Protein AF-A0A1D2A636-F1 (afdb_monomer_lite)

Foldseek 3Di:
DDKDKAFDDDDDDDDDDDPDDPPPPPDDDDDDPPPPQLVCCCPVVVDDSQCSQAAWDWDDDVVVQAIETEFADDPNDTHGDDPVVQVVCVVVPHRYDYDRDDDWDWDKDWDDDPDDPDPDGTIIITYGRPSDPDDDDYD

Radius of gyration: 18.23 Å; chains: 1; bounding box: 40×31×51 Å

Organism: Auxenochlorella protothecoides (NCBI:txid3075)

Structure (mmCIF, N/CA/C/O backbone):
data_AF-A0A1D2A636-F1
#
_entry.id   AF-A0A1D2A636-F1
#
loop_
_atom_site.group_PDB
_atom_site.id
_atom_site.type_symbol
_atom_site.label_atom_id
_atom_site.label_alt_id
_atom_site.label_comp_id
_atom_site.label_asym_id
_atom_site.label_entity_id
_atom_site.label_seq_id
_atom_site.pdbx_PDB_ins_code
_atom_site.Cartn_x
_atom_site.Cartn_y
_atom_site.Cartn_z
_atom_site.occupancy
_atom_site.B_iso_or_equiv
_atom_site.auth_seq_id
_atom_site.auth_comp_id
_atom_site.auth_asym_id
_atom_site.auth_atom_id
_atom_site.pdbx_PDB_model_num
ATOM 1 N N . ALA A 1 1 ? 14.717 5.448 -1.597 1.00 43.22 1 ALA A N 1
ATOM 2 C CA . ALA A 1 1 ? 14.432 4.247 -2.411 1.00 43.22 1 ALA A CA 1
ATOM 3 C C . ALA A 1 1 ? 14.853 4.489 -3.859 1.00 43.22 1 ALA A C 1
ATOM 5 O O . ALA A 1 1 ? 14.817 5.636 -4.289 1.00 43.22 1 ALA A O 1
ATOM 6 N N . ARG A 1 2 ? 15.315 3.462 -4.588 1.00 40.69 2 ARG A N 1
ATOM 7 C CA . ARG A 1 2 ? 15.822 3.595 -5.967 1.00 40.69 2 ARG A CA 1
ATOM 8 C C . ARG A 1 2 ? 14.904 2.846 -6.935 1.00 40.69 2 ARG A C 1
ATOM 10 O O . ARG A 1 2 ? 14.719 1.645 -6.782 1.00 40.69 2 ARG A O 1
ATOM 17 N N . LEU A 1 3 ? 14.354 3.555 -7.917 1.00 38.91 3 LEU A N 1
ATOM 18 C CA . LEU A 1 3 ? 13.745 2.960 -9.107 1.00 38.91 3 LEU A CA 1
ATOM 19 C C . LEU A 1 3 ? 14.875 2.582 -10.072 1.00 38.91 3 LEU A C 1
ATOM 21 O O . LEU A 1 3 ? 15.713 3.427 -10.386 1.00 38.91 3 LEU A O 1
ATOM 25 N N . CYS A 1 4 ? 14.911 1.333 -10.535 1.00 43.56 4 CYS A N 1
ATOM 26 C CA . CYS A 1 4 ? 15.876 0.890 -11.540 1.00 43.56 4 CYS A CA 1
ATOM 27 C C . CYS A 1 4 ? 15.148 0.590 -12.856 1.00 43.56 4 CYS A C 1
ATOM 29 O O . CYS A 1 4 ? 14.225 -0.229 -12.881 1.00 43.56 4 CYS A O 1
ATOM 31 N N . ARG A 1 5 ? 15.565 1.253 -13.945 1.00 40.28 5 ARG A N 1
ATOM 32 C CA . ARG A 1 5 ? 15.184 0.870 -15.312 1.00 40.28 5 ARG A CA 1
ATOM 33 C C . ARG A 1 5 ? 16.116 -0.240 -15.778 1.00 40.28 5 ARG A C 1
ATOM 35 O O . ARG A 1 5 ? 17.325 -0.025 -15.812 1.00 40.28 5 ARG A O 1
ATOM 42 N N . MET A 1 6 ? 15.558 -1.378 -16.171 1.00 41.00 6 MET A N 1
ATOM 43 C CA . MET A 1 6 ? 16.316 -2.485 -16.758 1.00 41.00 6 MET A CA 1
ATOM 44 C C . MET A 1 6 ? 16.100 -2.515 -18.276 1.00 41.00 6 MET A C 1
ATOM 46 O O . MET A 1 6 ? 14.990 -2.259 -18.757 1.00 41.00 6 MET A O 1
ATOM 50 N N . ARG A 1 7 ? 17.155 -2.819 -19.038 1.00 38.19 7 ARG A N 1
ATOM 51 C CA . ARG A 1 7 ? 17.099 -3.046 -20.485 1.00 38.19 7 ARG A CA 1
ATOM 52 C C . ARG A 1 7 ? 17.000 -4.551 -20.731 1.00 38.19 7 ARG A C 1
ATOM 54 O O . ARG A 1 7 ? 17.833 -5.335 -20.310 1.00 38.19 7 ARG A O 1
ATOM 61 N N . GLY A 1 8 ? 15.965 -4.993 -21.440 1.00 37.84 8 GLY A N 1
ATOM 62 C CA . GLY A 1 8 ? 15.793 -6.430 -21.660 1.00 37.84 8 GLY A CA 1
ATOM 63 C C . GLY A 1 8 ? 16.977 -7.090 -22.407 1.00 37.84 8 GLY A C 1
ATOM 64 O O . GLY A 1 8 ? 17.664 -6.428 -23.196 1.00 37.84 8 GLY A O 1
ATOM 65 N N . PRO A 1 9 ? 17.190 -8.407 -22.216 1.00 35.88 9 PRO A N 1
ATOM 66 C CA . PRO A 1 9 ? 18.288 -9.150 -22.823 1.00 35.88 9 PRO A CA 1
ATOM 67 C C . PRO A 1 9 ? 18.334 -9.079 -24.348 1.00 35.88 9 PRO A C 1
ATOM 69 O O . PRO A 1 9 ? 17.336 -9.332 -25.026 1.00 35.88 9 PRO A O 1
ATOM 72 N N . ARG A 1 10 ? 19.530 -8.880 -24.916 1.00 43.09 10 ARG A N 1
ATOM 73 C CA . ARG A 1 10 ? 19.818 -9.272 -26.303 1.00 43.09 10 ARG A CA 1
ATOM 74 C C . ARG A 1 10 ? 20.255 -10.740 -26.318 1.00 43.09 10 ARG A C 1
ATOM 76 O O . ARG A 1 10 ? 21.383 -11.029 -25.962 1.00 43.09 10 ARG A O 1
ATOM 83 N N . ARG A 1 11 ? 19.325 -11.614 -26.732 1.00 42.84 11 ARG A N 1
ATOM 84 C CA . ARG A 1 11 ? 19.458 -13.042 -27.116 1.00 42.84 11 ARG A CA 1
ATOM 85 C C . ARG A 1 11 ? 20.361 -13.943 -26.244 1.00 42.84 11 ARG A C 1
ATOM 87 O O . ARG A 1 11 ? 21.576 -13.844 -26.289 1.00 42.84 11 ARG A O 1
ATOM 94 N N . GLY A 1 12 ? 19.735 -14.965 -25.647 1.00 43.78 12 GLY A N 1
ATOM 95 C CA . GLY A 1 12 ? 20.386 -16.207 -25.203 1.00 43.78 12 GLY A CA 1
ATOM 96 C C . GLY A 1 12 ? 20.696 -16.268 -23.707 1.00 43.78 12 GLY A C 1
ATOM 97 O O . GLY A 1 12 ? 21.757 -15.842 -23.277 1.00 43.78 12 GLY A O 1
ATOM 98 N N . GLY A 1 13 ? 19.785 -16.837 -22.913 1.00 29.20 13 GLY A N 1
ATOM 99 C CA . GLY A 1 13 ? 20.013 -17.112 -21.489 1.00 29.20 13 GLY A CA 1
ATOM 100 C C . GLY A 1 13 ? 18.731 -17.550 -20.781 1.00 29.20 13 GLY A C 1
ATOM 101 O O . GLY A 1 13 ? 17.717 -16.864 -20.862 1.00 29.20 13 GLY A O 1
ATOM 102 N N . ALA A 1 14 ? 18.762 -18.724 -20.154 1.00 29.73 14 ALA A N 1
ATOM 103 C CA . ALA A 1 14 ? 17.617 -19.409 -19.565 1.00 29.73 14 ALA A CA 1
ATOM 104 C C . ALA A 1 14 ? 17.213 -18.881 -18.168 1.00 29.73 14 ALA A C 1
ATOM 106 O O . ALA A 1 14 ? 18.040 -18.394 -17.406 1.00 29.73 14 ALA A O 1
ATOM 107 N N . TRP A 1 15 ? 15.910 -19.030 -17.910 1.00 34.03 15 TRP A N 1
ATOM 108 C CA . TRP A 1 15 ? 15.054 -18.894 -16.718 1.00 34.03 15 TRP A CA 1
ATOM 109 C C . TRP A 1 15 ? 15.647 -18.615 -15.321 1.00 34.03 15 TRP A C 1
ATOM 111 O O . TRP A 1 15 ? 16.552 -19.301 -14.861 1.00 34.03 15 TRP A O 1
ATOM 121 N N . VAL A 1 16 ? 14.955 -17.745 -14.565 1.00 23.78 16 VAL A N 1
ATOM 122 C CA . VAL A 1 16 ? 14.931 -17.746 -13.088 1.00 23.78 16 VAL A CA 1
ATOM 123 C C . VAL A 1 16 ? 13.475 -17.632 -12.610 1.00 23.78 16 VAL A C 1
ATOM 125 O O . VAL A 1 16 ? 12.673 -16.897 -13.182 1.00 23.78 16 VAL A O 1
ATOM 128 N N . ASN A 1 17 ? 13.144 -18.437 -11.599 1.00 23.05 17 ASN A N 1
ATOM 129 C CA . ASN A 1 17 ? 11.806 -18.802 -11.132 1.00 23.05 17 ASN A CA 1
ATOM 130 C C . ASN A 1 17 ? 10.820 -17.635 -10.948 1.00 23.05 17 ASN A C 1
ATOM 132 O O . ASN A 1 17 ? 11.013 -16.747 -10.121 1.00 23.05 17 ASN A O 1
ATOM 136 N N . VAL A 1 18 ? 9.698 -17.726 -11.664 1.00 25.22 18 VAL A N 1
ATOM 137 C CA . VAL A 1 18 ? 8.495 -16.914 -11.471 1.00 25.22 18 VAL A CA 1
ATOM 138 C C . VAL A 1 18 ? 7.592 -17.654 -10.491 1.00 25.22 18 VAL A C 1
ATOM 140 O O . VAL A 1 18 ? 7.074 -18.725 -10.812 1.00 25.22 18 VAL A O 1
ATOM 143 N N . TRP A 1 19 ? 7.364 -17.085 -9.306 1.00 23.27 19 TRP A N 1
ATOM 144 C CA . TRP A 1 19 ? 6.198 -17.473 -8.516 1.00 23.27 19 TRP A CA 1
ATOM 145 C C . TRP A 1 19 ? 4.958 -17.041 -9.306 1.00 23.27 19 TRP A C 1
ATOM 147 O O . TRP A 1 19 ? 4.747 -15.859 -9.583 1.00 23.27 19 TRP A O 1
ATOM 157 N N . ARG A 1 20 ? 4.200 -18.037 -9.767 1.00 25.17 20 ARG A N 1
ATOM 158 C CA . ARG A 1 20 ? 2.991 -17.891 -10.579 1.00 25.17 20 ARG A CA 1
ATOM 159 C C . ARG A 1 20 ? 1.957 -17.054 -9.821 1.00 25.17 20 ARG A C 1
ATOM 161 O O . ARG A 1 20 ? 1.315 -17.550 -8.911 1.00 25.17 20 ARG A O 1
ATOM 168 N N . HIS A 1 21 ? 1.731 -15.835 -10.288 1.00 23.67 21 HIS A N 1
ATOM 169 C CA . HIS A 1 21 ? 0.385 -15.346 -10.582 1.00 23.67 21 HIS A CA 1
ATOM 170 C C . HIS A 1 21 ? 0.481 -14.477 -11.833 1.00 23.67 21 HIS A C 1
ATOM 172 O O . HIS A 1 21 ? 0.539 -13.252 -11.791 1.00 23.67 21 HIS A O 1
ATOM 178 N N . THR A 1 22 ? 0.549 -15.148 -12.981 1.00 25.30 22 THR A N 1
ATOM 179 C CA . THR A 1 22 ? 0.267 -14.524 -14.269 1.00 25.30 22 THR A CA 1
ATOM 180 C C . THR A 1 22 ? -1.209 -14.134 -14.261 1.00 25.30 22 THR A C 1
ATOM 182 O O . THR A 1 22 ? -2.068 -14.975 -14.514 1.00 25.30 22 THR A O 1
ATOM 185 N N . VAL A 1 23 ? -1.524 -12.875 -13.959 1.00 29.00 23 VAL A N 1
ATOM 186 C CA . VAL A 1 23 ? -2.816 -12.310 -14.360 1.00 29.00 23 VAL A CA 1
ATOM 187 C C . VAL A 1 23 ? -2.702 -12.042 -15.858 1.00 29.00 23 VAL A C 1
ATOM 189 O O . VAL A 1 23 ? -2.228 -10.998 -16.294 1.00 29.00 23 VAL A O 1
ATOM 192 N N . SER A 1 24 ? -3.046 -13.052 -16.656 1.00 26.09 24 SER A N 1
ATOM 193 C CA . SER A 1 24 ? -3.320 -12.875 -18.076 1.00 26.09 24 SER A CA 1
ATOM 194 C C . SER A 1 24 ? -4.737 -12.332 -18.186 1.00 26.09 24 SER A C 1
ATOM 196 O O . SER A 1 24 ? -5.698 -13.066 -17.980 1.00 26.09 24 SER A O 1
ATOM 198 N N . THR A 1 25 ? -4.891 -11.048 -18.494 1.00 33.69 25 THR A N 1
ATOM 199 C CA . THR A 1 25 ? -6.194 -10.483 -18.858 1.00 33.69 25 THR A CA 1
ATOM 200 C C . THR A 1 25 ? -6.514 -10.813 -20.318 1.00 33.69 25 THR A C 1
ATOM 202 O O . THR A 1 25 ? -6.602 -9.942 -21.177 1.00 33.69 25 THR A O 1
ATOM 205 N N . ARG A 1 26 ? -6.697 -12.101 -20.625 1.00 26.89 26 ARG A N 1
ATOM 206 C CA . ARG A 1 26 ? -7.632 -12.507 -21.681 1.00 26.89 26 ARG A CA 1
ATOM 207 C C . ARG A 1 26 ? -8.836 -13.113 -20.980 1.00 26.89 26 ARG A C 1
ATOM 209 O O . ARG A 1 26 ? -8.740 -14.200 -20.424 1.00 26.89 26 ARG A O 1
ATOM 216 N N . HIS A 1 27 ? -9.928 -12.356 -20.952 1.00 29.58 27 HIS A N 1
ATOM 217 C CA . HIS A 1 27 ? -11.206 -12.791 -20.392 1.00 29.58 27 HIS A CA 1
ATOM 218 C C . HIS A 1 27 ? -11.693 -14.082 -21.084 1.00 29.58 27 HIS A C 1
ATOM 220 O O . HIS A 1 27 ? -11.400 -14.277 -22.267 1.00 29.58 27 HIS A O 1
ATOM 226 N N . PRO A 1 28 ? -12.405 -14.962 -20.358 1.00 39.59 28 PRO A N 1
ATOM 227 C CA . PRO A 1 28 ? -13.796 -14.671 -20.027 1.00 39.59 28 PRO A CA 1
ATOM 228 C C . PRO A 1 28 ? -14.152 -14.845 -18.544 1.00 39.59 28 PRO A C 1
ATOM 230 O O . PRO A 1 28 ? -13.398 -15.380 -17.740 1.00 39.59 28 PRO A O 1
ATOM 233 N N . GLU A 1 29 ? -15.290 -14.256 -18.212 1.00 43.16 29 GLU A N 1
ATOM 234 C CA . GLU A 1 29 ? -16.066 -14.264 -16.973 1.00 43.16 29 GLU A CA 1
ATOM 235 C C . GLU A 1 29 ? -15.942 -15.527 -16.095 1.00 43.16 29 GLU A C 1
ATOM 237 O O . GLU A 1 29 ? -16.467 -16.587 -16.420 1.00 43.16 29 GLU A O 1
ATOM 242 N N . SER A 1 30 ? -15.329 -15.384 -14.915 1.00 32.59 30 SER A N 1
ATOM 243 C CA . SER A 1 30 ? -15.645 -16.185 -13.723 1.00 32.59 30 SER A CA 1
ATOM 244 C C . SER A 1 30 ? -15.020 -15.521 -12.491 1.00 32.59 30 SER A C 1
ATOM 246 O O . SER A 1 30 ? -13.799 -15.421 -12.420 1.00 32.59 30 SER A O 1
ATOM 248 N N . ILE A 1 31 ? -15.859 -15.061 -11.557 1.00 36.03 31 ILE A N 1
ATOM 249 C CA . ILE A 1 31 ? -15.530 -14.561 -10.206 1.00 36.03 31 ILE A CA 1
ATOM 250 C C . ILE A 1 31 ? -14.350 -13.576 -10.182 1.00 36.03 31 ILE A C 1
ATOM 252 O O . ILE A 1 31 ? -13.186 -13.935 -10.046 1.00 36.03 31 ILE A O 1
ATOM 256 N N . GLU A 1 32 ? -14.717 -12.305 -10.298 1.00 40.44 32 GLU A N 1
ATOM 257 C CA . GLU A 1 32 ? -13.913 -11.089 -10.205 1.00 40.44 32 GLU A CA 1
ATOM 258 C C . GLU A 1 32 ? -12.729 -11.193 -9.218 1.00 40.44 32 GLU A C 1
ATOM 260 O O . GLU A 1 32 ? -12.819 -10.861 -8.033 1.00 40.44 32 GLU A O 1
ATOM 265 N N . SER A 1 33 ? -11.575 -11.649 -9.717 1.00 44.69 33 SER A N 1
ATOM 266 C CA . SER A 1 33 ? -10.310 -11.614 -8.990 1.00 44.69 33 SER A CA 1
ATOM 267 C C . SER A 1 33 ? -9.878 -10.156 -8.884 1.00 44.69 33 SER A C 1
ATOM 269 O O . SER A 1 33 ? -9.169 -9.635 -9.751 1.00 44.69 33 SER A O 1
ATOM 271 N N . ARG A 1 34 ? -10.361 -9.460 -7.852 1.00 48.53 34 ARG A N 1
ATOM 272 C CA . ARG A 1 34 ? -9.956 -8.082 -7.574 1.00 48.53 34 ARG A CA 1
ATOM 273 C C . ARG A 1 34 ? -8.427 -8.028 -7.556 1.00 48.53 34 ARG A C 1
ATOM 275 O O . ARG A 1 34 ? -7.811 -8.794 -6.810 1.00 48.53 34 ARG A O 1
ATOM 282 N N . PRO A 1 35 ? -7.797 -7.166 -8.374 1.00 54.34 35 PRO A N 1
ATOM 283 C CA . PRO A 1 35 ? -6.350 -7.073 -8.390 1.00 54.34 35 PRO A CA 1
ATOM 284 C C . PRO A 1 35 ? -5.859 -6.730 -6.977 1.00 54.34 35 PRO A C 1
ATOM 286 O O . PRO A 1 35 ? -6.525 -5.956 -6.275 1.00 54.34 35 PRO A O 1
ATOM 289 N N . PRO A 1 36 ? -4.704 -7.267 -6.539 1.00 65.62 36 PRO A N 1
ATOM 290 C CA . PRO A 1 36 ? -4.123 -6.871 -5.263 1.00 65.62 36 PRO A CA 1
ATOM 291 C C . PRO A 1 36 ? -4.009 -5.344 -5.215 1.00 65.62 36 PRO A C 1
ATOM 293 O O . PRO A 1 36 ? -3.786 -4.706 -6.244 1.00 65.62 36 PRO A O 1
ATOM 296 N N . VAL A 1 37 ? -4.143 -4.745 -4.027 1.00 68.81 37 VAL A N 1
ATOM 297 C CA . VAL A 1 37 ? -4.259 -3.279 -3.841 1.00 68.81 37 VAL A CA 1
ATOM 298 C C . VAL A 1 37 ? -3.194 -2.488 -4.623 1.00 68.81 37 VAL A C 1
ATOM 300 O O . VAL A 1 37 ? -3.483 -1.429 -5.169 1.00 68.81 37 VAL A O 1
ATOM 303 N N . ARG A 1 38 ? -1.985 -3.045 -4.758 1.00 75.25 38 ARG A N 1
ATOM 304 C CA . ARG A 1 38 ? -0.882 -2.531 -5.590 1.00 75.25 38 ARG A CA 1
ATOM 305 C C . ARG A 1 38 ? -1.225 -2.407 -7.073 1.00 75.25 38 ARG A C 1
ATOM 307 O O . ARG A 1 38 ? -1.013 -1.362 -7.672 1.00 75.25 38 ARG A O 1
ATOM 314 N N . ALA A 1 39 ? -1.736 -3.485 -7.660 1.00 78.00 39 ALA A N 1
ATOM 315 C CA . ALA A 1 39 ? -2.136 -3.520 -9.057 1.00 78.00 39 ALA A CA 1
ATOM 316 C C . ALA A 1 39 ? -3.342 -2.605 -9.287 1.00 78.00 39 ALA A C 1
ATOM 318 O O . ALA A 1 39 ? -3.401 -1.938 -10.311 1.00 78.00 39 ALA A O 1
ATOM 319 N N . ARG A 1 40 ? -4.245 -2.476 -8.303 1.00 84.31 40 ARG A N 1
ATOM 320 C CA . ARG A 1 40 ? -5.313 -1.469 -8.355 1.00 84.31 40 ARG A CA 1
ATOM 321 C C . ARG A 1 40 ? -4.751 -0.045 -8.400 1.00 84.31 40 ARG A C 1
ATOM 323 O O . ARG A 1 40 ? -5.188 0.730 -9.236 1.00 84.31 40 ARG A O 1
ATOM 330 N N . ARG A 1 41 ? -3.773 0.293 -7.559 1.00 87.56 41 ARG A N 1
ATOM 331 C CA . ARG A 1 41 ? -3.120 1.615 -7.574 1.00 87.56 41 ARG A CA 1
ATOM 332 C C . ARG A 1 41 ? -2.418 1.906 -8.904 1.00 87.56 41 ARG A C 1
ATOM 334 O O . ARG A 1 41 ? -2.635 2.960 -9.489 1.00 87.56 41 ARG A O 1
ATOM 341 N N . LEU A 1 42 ? -1.658 0.940 -9.419 1.00 87.44 42 LEU A N 1
ATOM 342 C CA . LEU A 1 42 ? -0.966 1.064 -10.705 1.00 87.44 42 LEU A CA 1
ATOM 343 C C . LEU A 1 42 ? -1.945 1.232 -11.882 1.00 87.44 42 LEU A C 1
ATOM 345 O O . LEU A 1 42 ? -1.760 2.106 -12.718 1.00 87.44 42 LEU A O 1
ATOM 349 N N . ILE A 1 43 ? -2.979 0.389 -11.956 1.00 87.19 43 ILE A N 1
ATOM 350 C CA . ILE A 1 43 ? -3.868 0.301 -13.126 1.00 87.19 43 ILE A CA 1
ATOM 351 C C . ILE A 1 43 ? -5.012 1.314 -13.042 1.00 87.19 43 ILE A C 1
ATOM 353 O O . ILE A 1 43 ? -5.299 1.996 -14.018 1.00 87.19 43 ILE A O 1
ATOM 357 N N . ALA A 1 44 ? -5.691 1.398 -11.896 1.00 89.38 44 ALA A N 1
ATOM 358 C CA . ALA A 1 44 ? -6.897 2.210 -11.749 1.00 89.38 44 ALA A CA 1
ATOM 359 C C . ALA A 1 44 ? -6.591 3.662 -11.371 1.00 89.38 44 ALA A C 1
ATOM 361 O O . ALA A 1 44 ? -7.307 4.556 -11.807 1.00 89.38 44 ALA A O 1
ATOM 362 N N . TYR A 1 45 ? -5.559 3.905 -10.556 1.00 88.12 45 TYR A N 1
ATOM 363 C CA . TYR A 1 45 ? -5.185 5.267 -10.146 1.00 88.12 45 TYR A CA 1
ATOM 364 C C . TYR A 1 45 ? -4.042 5.844 -10.988 1.00 88.12 45 TYR A C 1
ATOM 366 O O . TYR A 1 45 ? -3.743 7.027 -10.867 1.00 88.12 45 TYR A O 1
ATOM 374 N N . GLY A 1 46 ? -3.410 5.030 -11.842 1.00 89.25 46 GLY A N 1
ATOM 375 C CA . GLY A 1 46 ? -2.281 5.459 -12.669 1.00 89.25 46 GLY A CA 1
ATOM 376 C C . GLY A 1 46 ? -1.052 5.859 -11.851 1.00 89.25 46 GLY A C 1
ATOM 377 O O . GLY A 1 46 ? -0.224 6.630 -12.332 1.00 89.25 46 GLY A O 1
ATOM 378 N N . GLU A 1 47 ? -0.941 5.380 -10.607 1.00 92.69 47 GLU A N 1
ATOM 379 C CA . GLU A 1 47 ? 0.190 5.711 -9.742 1.00 92.69 47 GLU A CA 1
ATOM 380 C C . GLU A 1 47 ? 1.495 5.136 -10.318 1.00 92.69 47 GLU A C 1
ATOM 382 O O . GLU A 1 47 ? 1.508 3.996 -10.801 1.00 92.69 47 GLU A O 1
ATOM 387 N N . PRO A 1 48 ? 2.625 5.859 -10.211 1.00 91.62 48 PRO A N 1
ATOM 388 C CA . PRO A 1 48 ? 3.932 5.291 -10.500 1.00 91.62 48 PRO A CA 1
ATOM 389 C C . PRO A 1 48 ? 4.170 4.003 -9.705 1.00 91.62 48 PRO A C 1
ATOM 391 O O . PRO A 1 48 ? 3.772 3.874 -8.547 1.00 91.62 48 PRO A O 1
ATOM 394 N N . ALA A 1 49 ? 4.878 3.048 -10.310 1.00 90.56 49 ALA A N 1
ATOM 395 C CA . ALA A 1 49 ? 5.077 1.721 -9.725 1.00 90.56 49 ALA A CA 1
ATOM 396 C C . ALA A 1 49 ? 5.687 1.758 -8.312 1.00 90.56 49 ALA A C 1
ATOM 398 O O . ALA A 1 49 ? 5.317 0.951 -7.458 1.00 90.56 49 ALA A O 1
ATOM 399 N N . PHE A 1 50 ? 6.602 2.700 -8.056 1.00 92.56 50 PHE A N 1
ATOM 400 C CA . PHE A 1 50 ? 7.166 2.893 -6.722 1.00 92.56 50 PHE A CA 1
ATOM 401 C C . PHE A 1 50 ? 6.115 3.379 -5.719 1.00 92.56 50 PHE A C 1
ATOM 403 O O . PHE A 1 50 ? 6.010 2.792 -4.647 1.00 92.56 50 PHE A O 1
ATOM 410 N N . ASP A 1 51 ? 5.303 4.374 -6.072 1.00 92.88 51 ASP A N 1
ATOM 411 C CA . ASP A 1 51 ? 4.288 4.946 -5.178 1.00 92.88 51 ASP A CA 1
ATOM 412 C C . ASP A 1 51 ? 3.200 3.923 -4.851 1.00 92.88 51 ASP A C 1
ATOM 414 O O . ASP A 1 51 ? 2.859 3.727 -3.683 1.00 92.88 51 ASP A O 1
ATOM 418 N N . ALA A 1 52 ? 2.764 3.152 -5.852 1.00 92.69 52 ALA A N 1
ATOM 419 C CA . ALA A 1 52 ? 1.838 2.041 -5.657 1.00 92.69 52 ALA A CA 1
ATOM 420 C C . ALA A 1 52 ? 2.363 1.029 -4.620 1.00 92.69 52 ALA A C 1
ATOM 422 O O . ALA A 1 52 ? 1.582 0.456 -3.849 1.00 92.69 52 ALA A O 1
ATOM 423 N N . VAL A 1 53 ? 3.686 0.815 -4.581 1.00 93.12 53 VAL A N 1
ATOM 424 C CA . VAL A 1 53 ? 4.363 -0.050 -3.606 1.00 93.12 53 VAL A CA 1
ATOM 425 C C . VAL A 1 53 ? 4.604 0.636 -2.256 1.00 93.12 53 VAL A C 1
ATOM 427 O O . VAL A 1 53 ? 4.447 0.017 -1.203 1.00 93.12 53 VAL A O 1
ATOM 430 N N . ALA A 1 54 ? 4.969 1.907 -2.248 1.00 92.75 54 ALA A N 1
ATOM 431 C CA . ALA A 1 54 ? 5.287 2.626 -1.027 1.00 92.75 54 ALA A CA 1
ATOM 432 C C . ALA A 1 54 ? 4.035 2.922 -0.193 1.00 92.75 54 ALA A C 1
ATOM 434 O O . ALA A 1 54 ? 4.092 2.800 1.032 1.00 92.75 54 ALA A O 1
ATOM 435 N N . ASN A 1 55 ? 2.909 3.219 -0.845 1.00 94.00 55 ASN A N 1
ATOM 436 C CA . ASN A 1 55 ? 1.682 3.683 -0.206 1.00 94.00 55 ASN A CA 1
ATOM 437 C C . ASN A 1 55 ? 1.190 2.784 0.951 1.00 94.00 55 ASN A C 1
ATOM 439 O O . ASN A 1 55 ? 1.372 1.556 0.905 1.00 94.00 55 ASN A O 1
ATOM 443 N N . PRO A 1 56 ? 0.566 3.381 1.990 1.00 94.69 56 PRO A N 1
ATOM 444 C CA . PRO A 1 56 ? 0.027 2.645 3.128 1.00 94.69 56 PRO A CA 1
ATOM 445 C C . PRO A 1 56 ? -1.098 1.694 2.695 1.00 94.69 56 PRO A C 1
ATOM 447 O O . PRO A 1 56 ? -1.709 1.847 1.627 1.00 94.69 56 PRO A O 1
ATOM 450 N N . ARG A 1 57 ? -1.363 0.669 3.508 1.00 94.06 57 ARG A N 1
ATOM 451 C CA . ARG A 1 57 ? -2.230 -0.465 3.153 1.00 94.06 57 ARG A CA 1
ATOM 452 C C . ARG A 1 57 ? -3.337 -0.698 4.166 1.00 94.06 57 ARG A C 1
ATOM 454 O O . ARG A 1 57 ? -3.145 -0.539 5.364 1.00 94.06 57 ARG A O 1
ATOM 461 N N . LEU A 1 58 ? -4.488 -1.101 3.642 1.00 95.44 58 LEU A N 1
ATOM 462 C CA . LEU A 1 58 ? -5.597 -1.629 4.423 1.00 95.44 58 LEU A CA 1
ATOM 463 C C . LEU A 1 58 ? -5.711 -3.126 4.136 1.00 95.44 58 LEU A C 1
ATOM 465 O O . LEU A 1 58 ? -5.521 -3.549 2.989 1.00 95.44 58 LEU A O 1
ATOM 469 N N . HIS A 1 59 ? -6.031 -3.917 5.152 1.00 95.50 59 HIS A N 1
ATOM 470 C CA . HIS A 1 59 ? -6.279 -5.344 5.007 1.00 95.50 59 HIS A CA 1
ATOM 471 C C . HIS A 1 59 ? -7.498 -5.776 5.819 1.00 95.50 59 HIS A C 1
ATOM 473 O O . HIS A 1 59 ? -7.612 -5.470 6.998 1.00 95.50 59 HIS A O 1
ATOM 479 N N . HIS A 1 60 ? -8.387 -6.524 5.175 1.00 94.88 60 HIS A N 1
ATOM 480 C CA . HI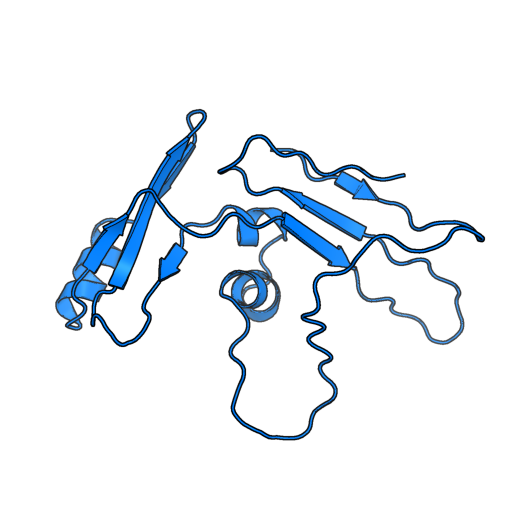S A 1 60 ? -9.523 -7.186 5.798 1.00 94.88 60 HIS A CA 1
ATOM 481 C C . HIS A 1 60 ? -9.676 -8.553 5.134 1.00 94.88 60 HIS A C 1
ATOM 483 O O . HIS A 1 60 ? -9.599 -8.647 3.907 1.00 94.88 60 HIS A O 1
ATOM 489 N N . GLN A 1 61 ? -9.895 -9.601 5.924 1.00 94.50 61 GLN A N 1
ATOM 490 C CA . GLN A 1 61 ? -10.003 -10.983 5.434 1.00 94.50 61 GLN A CA 1
ATOM 491 C C . GLN A 1 61 ? -11.341 -11.642 5.787 1.00 94.50 61 GLN A C 1
ATOM 493 O O . GLN A 1 61 ? -11.445 -12.864 5.814 1.00 94.50 61 GLN A O 1
ATOM 498 N N . LEU A 1 62 ? -12.370 -10.821 6.031 1.00 93.69 62 LEU A N 1
ATOM 499 C CA . LEU A 1 62 ? -13.722 -11.202 6.460 1.00 93.69 62 LEU A CA 1
ATOM 500 C C . LEU A 1 62 ? -13.777 -11.750 7.890 1.00 93.69 62 LEU A C 1
ATOM 502 O O . LEU A 1 62 ? -14.517 -11.212 8.706 1.00 93.69 62 LEU A O 1
ATOM 506 N N . VAL A 1 63 ? -12.992 -12.784 8.197 1.00 93.56 63 VAL A N 1
ATOM 507 C CA . VAL A 1 63 ? -12.876 -13.367 9.538 1.00 93.56 63 VAL A CA 1
ATOM 508 C C . VAL A 1 63 ? -11.400 -13.379 9.964 1.00 93.56 63 VAL A C 1
ATOM 510 O O . VAL A 1 63 ? -10.591 -14.021 9.296 1.00 93.56 63 VAL A O 1
ATOM 513 N N . PRO A 1 64 ? -11.028 -12.711 11.071 1.00 92.38 64 PRO A N 1
ATOM 514 C CA . PRO A 1 64 ? -11.883 -11.857 11.897 1.00 92.38 64 PRO A CA 1
ATOM 515 C C . PRO A 1 64 ? -12.363 -10.614 11.127 1.00 92.38 64 PRO A C 1
ATOM 517 O O . PRO A 1 64 ? -11.717 -10.183 10.170 1.00 92.38 64 PRO A O 1
ATOM 520 N N . SER A 1 65 ? -13.493 -10.043 11.557 1.00 96.25 65 SER A N 1
ATOM 521 C CA . SER A 1 65 ? -14.100 -8.841 10.960 1.00 96.25 65 SER A CA 1
ATOM 522 C C . SER A 1 65 ? -13.374 -7.558 11.398 1.00 96.25 65 SER A C 1
ATOM 524 O O . SER A 1 65 ? -13.999 -6.617 11.880 1.00 96.25 65 SER A O 1
ATOM 526 N N . ILE A 1 66 ? -12.045 -7.558 11.276 1.00 97.50 66 ILE A N 1
ATOM 527 C CA . ILE A 1 66 ? -11.147 -6.471 11.673 1.00 97.50 66 ILE A CA 1
ATOM 528 C C . ILE A 1 66 ? -10.521 -5.872 10.414 1.00 97.50 66 ILE A C 1
ATOM 530 O O . ILE A 1 66 ? -9.979 -6.591 9.567 1.00 97.50 66 ILE A O 1
ATOM 534 N N . LEU A 1 67 ? -10.570 -4.545 10.299 1.00 97.81 67 LEU A N 1
ATOM 535 C CA . LEU A 1 67 ? -9.882 -3.775 9.272 1.00 97.81 67 LEU A CA 1
ATOM 536 C C . LEU A 1 67 ? -8.525 -3.319 9.810 1.00 97.81 67 LEU A C 1
ATOM 538 O O . LEU A 1 67 ? -8.420 -2.360 10.571 1.00 97.81 67 LEU A O 1
ATOM 542 N N . TYR A 1 68 ? -7.463 -3.986 9.377 1.00 97.88 68 TYR A N 1
ATOM 543 C CA . TYR A 1 68 ? -6.104 -3.603 9.729 1.00 97.88 68 TYR A CA 1
ATOM 544 C C . TYR A 1 68 ? -5.645 -2.427 8.869 1.00 97.88 68 TYR A C 1
ATOM 546 O O . TYR A 1 68 ? -5.516 -2.554 7.647 1.00 97.88 68 TYR A O 1
ATOM 554 N N . ALA A 1 69 ? -5.378 -1.294 9.510 1.00 97.44 69 ALA A N 1
ATOM 555 C CA . ALA A 1 69 ? -4.797 -0.113 8.900 1.00 97.44 69 ALA A CA 1
ATOM 556 C C . ALA A 1 69 ? -3.308 -0.021 9.219 1.00 97.44 69 ALA A C 1
ATOM 558 O O . ALA A 1 69 ? -2.879 -0.122 10.367 1.00 97.44 69 ALA A O 1
ATOM 559 N N . GLU A 1 70 ? -2.500 0.160 8.183 1.00 96.06 70 GLU A N 1
ATOM 560 C CA . GLU A 1 70 ? -1.059 0.231 8.355 1.00 96.06 70 GLU A CA 1
ATOM 561 C C . GLU A 1 70 ? -0.637 1.475 9.150 1.00 96.06 70 GLU A C 1
ATOM 563 O O . GLU A 1 70 ? -1.098 2.587 8.897 1.00 96.06 70 GLU A O 1
ATOM 568 N N . ASN A 1 71 ? 0.255 1.246 10.106 1.00 96.56 71 ASN A N 1
ATOM 569 C CA . ASN A 1 71 ? 0.977 2.213 10.911 1.00 96.56 71 ASN A CA 1
ATOM 570 C C . ASN A 1 71 ? 2.389 1.654 11.137 1.00 96.56 71 ASN A C 1
ATOM 572 O O . ASN A 1 71 ? 2.703 1.075 12.179 1.00 96.56 71 ASN A O 1
ATOM 576 N N . TRP A 1 72 ? 3.218 1.747 10.101 1.00 94.50 72 TRP A N 1
ATOM 577 C CA . TRP A 1 72 ? 4.562 1.175 10.086 1.00 94.50 72 TRP A CA 1
ATOM 578 C C . TRP A 1 72 ? 5.586 2.279 9.849 1.00 94.50 72 TRP A C 1
ATOM 580 O O . TRP A 1 72 ? 5.540 2.950 8.822 1.00 94.50 72 TRP A O 1
ATOM 590 N N . SER A 1 73 ? 6.543 2.440 10.761 1.00 93.94 73 SER A N 1
ATOM 591 C CA . SER A 1 73 ? 7.704 3.313 10.564 1.00 93.94 73 SER A CA 1
ATOM 592 C C . SER A 1 73 ? 8.993 2.499 10.446 1.00 93.94 73 SER A C 1
ATOM 594 O O . SER A 1 73 ? 9.299 1.690 11.319 1.00 93.94 73 SER A O 1
ATOM 596 N N . VAL A 1 74 ? 9.759 2.703 9.373 1.00 91.19 74 VAL A N 1
ATOM 597 C CA . VAL A 1 74 ? 11.079 2.081 9.172 1.00 91.19 74 VAL A CA 1
ATOM 598 C C . VAL A 1 74 ? 12.012 3.035 8.425 1.00 91.19 74 VAL A C 1
ATOM 600 O O . VAL A 1 74 ? 11.579 3.768 7.539 1.00 91.19 74 VAL A O 1
ATOM 603 N N . GLY A 1 75 ? 13.295 3.077 8.801 1.00 85.19 75 GLY A N 1
ATOM 604 C CA . GLY A 1 75 ? 14.300 3.899 8.109 1.00 85.19 75 GLY A CA 1
ATOM 605 C C . GLY A 1 75 ? 13.973 5.399 8.049 1.00 85.19 75 GLY A C 1
ATOM 606 O O . GLY A 1 75 ? 14.350 6.066 7.090 1.00 85.19 75 GLY A O 1
ATOM 607 N N . GLY A 1 76 ? 13.226 5.921 9.030 1.00 87.31 76 GLY A N 1
ATOM 608 C CA . GLY A 1 76 ? 12.766 7.316 9.060 1.00 87.31 76 GLY A CA 1
ATOM 609 C C . GLY A 1 76 ? 11.559 7.626 8.162 1.00 87.31 76 GLY A C 1
ATOM 610 O O . GLY A 1 76 ? 11.164 8.783 8.068 1.00 87.31 76 GLY A O 1
ATOM 611 N N . ILE A 1 77 ? 10.961 6.619 7.518 1.00 88.75 77 ILE A N 1
ATOM 612 C CA . ILE A 1 77 ? 9.760 6.753 6.685 1.00 88.75 77 ILE A CA 1
ATOM 613 C C . ILE A 1 77 ? 8.577 6.137 7.431 1.00 88.75 77 ILE A C 1
ATOM 615 O O . ILE A 1 77 ? 8.678 5.014 7.925 1.00 88.75 77 ILE A O 1
ATOM 619 N N . SER A 1 78 ? 7.456 6.857 7.484 1.00 92.81 78 SER A N 1
ATOM 620 C CA . SER A 1 78 ? 6.209 6.386 8.094 1.00 92.81 78 SER A CA 1
ATOM 621 C C . SER A 1 78 ? 5.158 6.090 7.030 1.00 92.81 78 SER A C 1
ATOM 623 O O . SER A 1 78 ? 4.913 6.899 6.137 1.00 92.81 78 SER A O 1
ATOM 625 N N . PHE A 1 79 ? 4.528 4.926 7.151 1.00 94.31 79 PHE A N 1
ATOM 626 C CA . PHE A 1 79 ? 3.427 4.460 6.323 1.00 94.31 79 PHE A CA 1
ATOM 627 C C . PHE A 1 79 ? 2.175 4.397 7.187 1.00 94.31 79 PHE A C 1
ATOM 629 O O . PHE A 1 79 ? 1.961 3.427 7.915 1.00 94.31 79 PHE A O 1
ATOM 636 N N . ASN A 1 80 ? 1.368 5.448 7.123 1.00 95.62 80 ASN A N 1
ATOM 637 C CA . ASN A 1 80 ? 0.135 5.566 7.881 1.00 95.62 80 ASN A CA 1
ATOM 638 C C . ASN A 1 80 ? -0.946 6.287 7.075 1.00 95.62 80 ASN A C 1
ATOM 640 O O . ASN A 1 80 ? -0.668 7.068 6.165 1.00 95.62 80 ASN A O 1
ATOM 644 N N . TYR A 1 81 ? -2.198 5.990 7.405 1.00 96.00 81 TYR A N 1
ATOM 645 C CA . TYR A 1 81 ? -3.340 6.769 6.943 1.00 96.00 81 TYR A CA 1
ATOM 646 C C . TYR A 1 81 ? -3.591 7.961 7.868 1.00 96.00 81 TYR A C 1
ATOM 648 O O . TYR A 1 81 ? -3.164 7.967 9.022 1.00 96.00 81 TYR A O 1
ATOM 656 N N . SER A 1 82 ? -4.285 8.976 7.355 1.00 95.94 82 SER A N 1
ATOM 657 C CA . SER A 1 82 ? -4.664 10.144 8.146 1.00 95.94 82 SER A CA 1
ATOM 658 C C . SER A 1 82 ? -5.730 9.784 9.185 1.00 95.94 82 SER A C 1
ATOM 660 O O . SER A 1 82 ? -6.619 8.977 8.913 1.00 95.94 82 SER A O 1
ATOM 662 N N . THR A 1 83 ? -5.679 10.422 10.358 1.00 96.19 83 THR A N 1
ATOM 663 C CA . THR A 1 83 ? -6.676 10.227 11.425 1.00 96.19 83 THR A CA 1
ATOM 664 C C . THR A 1 83 ? -8.119 10.422 10.940 1.00 96.19 83 THR A C 1
ATOM 666 O O . THR A 1 83 ? -8.920 9.526 11.190 1.00 96.19 83 THR A O 1
ATOM 669 N N . PRO A 1 84 ? -8.456 11.475 10.160 1.00 98.06 84 PRO A N 1
ATOM 670 C CA . PRO A 1 84 ? -9.828 11.664 9.687 1.00 98.06 84 PRO A CA 1
ATOM 671 C C . PRO A 1 84 ? -10.349 10.512 8.819 1.00 98.06 84 PRO A C 1
ATOM 673 O O . PRO A 1 84 ? -11.522 10.174 8.897 1.00 98.06 84 PRO A O 1
ATOM 676 N N . LEU A 1 85 ? -9.490 9.874 8.010 1.00 97.19 85 LEU A N 1
ATOM 677 C CA . LEU A 1 85 ? -9.902 8.719 7.206 1.00 97.19 85 LEU A CA 1
ATOM 678 C C . LEU A 1 85 ? -10.217 7.507 8.091 1.00 97.19 85 LEU A C 1
ATOM 680 O O . LEU A 1 85 ? -11.151 6.762 7.814 1.00 97.19 85 LEU A O 1
ATOM 684 N N . LEU A 1 86 ? -9.416 7.281 9.134 1.00 97.75 86 LEU A N 1
ATOM 685 C CA . LEU A 1 86 ? -9.617 6.155 10.046 1.00 97.75 86 LEU A CA 1
ATOM 686 C C . LEU A 1 86 ? -10.886 6.334 10.886 1.00 97.75 86 LEU A C 1
ATOM 688 O O . LEU A 1 86 ? -11.620 5.370 11.085 1.00 97.75 86 LEU A O 1
ATOM 692 N N . GLU A 1 87 ? -11.159 7.563 11.325 1.00 97.44 87 GLU A N 1
ATOM 693 C CA . GLU A 1 87 ? -12.401 7.926 12.015 1.00 97.44 87 GLU A CA 1
ATOM 694 C C . GLU A 1 87 ? -13.622 7.748 11.107 1.00 97.44 87 GLU A C 1
ATOM 696 O O . GLU A 1 87 ? -14.618 7.170 11.538 1.00 97.44 87 GLU A O 1
ATOM 701 N N . ASP A 1 88 ? -13.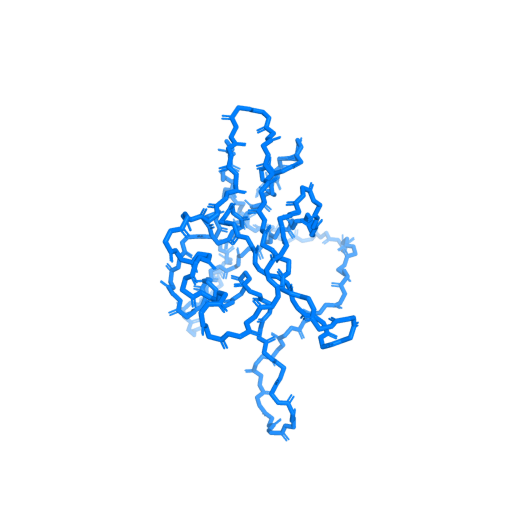530 8.162 9.840 1.00 98.25 88 ASP A N 1
ATOM 702 C CA . ASP A 1 88 ? -14.597 7.963 8.856 1.00 98.25 88 ASP A CA 1
ATOM 703 C C . ASP A 1 88 ? -14.880 6.469 8.624 1.00 98.25 88 ASP A C 1
ATOM 705 O O . ASP A 1 88 ? -16.031 6.035 8.660 1.00 98.25 88 ASP A O 1
ATOM 709 N N . LEU A 1 89 ? -13.841 5.636 8.488 1.00 97.62 89 LEU A N 1
ATOM 710 C CA . LEU A 1 89 ? -13.999 4.181 8.368 1.00 97.62 89 LEU A CA 1
ATOM 711 C C . LEU A 1 89 ? -14.669 3.566 9.608 1.00 97.62 89 LEU A C 1
ATOM 713 O O . LEU A 1 89 ? -15.544 2.709 9.468 1.00 97.62 89 LEU A O 1
ATOM 717 N N . ALA A 1 90 ? -14.295 4.013 10.809 1.00 97.50 90 ALA A N 1
ATOM 718 C CA . ALA A 1 90 ? -14.915 3.558 12.050 1.00 97.50 90 ALA A CA 1
ATOM 719 C C . ALA A 1 90 ? -16.391 3.985 12.147 1.00 97.50 90 ALA A C 1
ATOM 721 O O . ALA A 1 90 ? -17.241 3.180 12.528 1.00 97.50 90 ALA A O 1
ATOM 722 N N . ALA A 1 91 ? -16.722 5.212 11.731 1.00 98.12 91 ALA A N 1
ATOM 723 C CA . ALA A 1 91 ? -18.098 5.707 11.676 1.00 98.12 91 ALA A CA 1
ATOM 724 C C . ALA A 1 91 ? -18.978 4.902 10.700 1.00 98.12 91 ALA A C 1
ATOM 726 O O . ALA A 1 91 ? -20.173 4.733 10.940 1.00 98.12 91 ALA A O 1
ATOM 727 N N . HIS A 1 92 ? -18.382 4.340 9.644 1.00 97.56 92 HIS A N 1
ATOM 728 C CA . HIS A 1 92 ? -19.042 3.417 8.714 1.00 97.56 92 HIS A CA 1
ATOM 729 C C . HIS A 1 92 ? -19.128 1.964 9.228 1.00 97.56 92 HIS A C 1
ATOM 731 O O . HIS A 1 92 ? -19.571 1.076 8.499 1.00 97.56 92 HIS A O 1
ATOM 737 N N . GLY A 1 93 ? -18.743 1.705 10.483 1.00 97.19 93 GLY A N 1
ATOM 738 C CA . GLY A 1 93 ? -18.907 0.411 11.149 1.00 97.19 93 GLY A CA 1
ATOM 739 C C . GLY A 1 93 ? -17.732 -0.556 10.991 1.00 97.19 93 GLY A C 1
ATOM 740 O O . GLY A 1 93 ? -17.870 -1.731 11.330 1.00 97.19 93 GLY A O 1
ATOM 741 N N . HIS A 1 94 ? -16.579 -0.104 10.488 1.00 98.00 94 HIS A N 1
ATOM 742 C CA . HIS A 1 94 ? -15.369 -0.925 10.483 1.00 98.00 94 HIS A CA 1
ATOM 743 C C . HIS A 1 94 ? -14.709 -0.951 11.871 1.00 98.00 94 HIS A C 1
ATOM 745 O O . HIS A 1 94 ? -14.463 0.096 12.463 1.00 98.00 94 HIS A O 1
ATOM 751 N N . ASP A 1 95 ? -14.337 -2.139 12.359 1.00 97.88 95 ASP A N 1
ATOM 752 C CA . ASP A 1 95 ? -13.418 -2.273 13.498 1.00 97.88 95 ASP A CA 1
ATOM 753 C C . ASP A 1 95 ? -11.981 -2.034 13.011 1.00 97.88 95 ASP A C 1
ATOM 755 O O . ASP A 1 95 ? -11.346 -2.927 12.441 1.00 97.88 95 ASP A O 1
ATOM 759 N N . VAL A 1 96 ? -11.503 -0.794 13.141 1.00 98.00 96 VAL A N 1
ATOM 760 C CA . VAL A 1 96 ? -10.196 -0.365 12.629 1.00 98.00 96 VAL A CA 1
ATOM 761 C C . VAL A 1 96 ? -9.106 -0.596 13.673 1.00 98.00 96 VAL A C 1
ATOM 763 O O . VAL A 1 96 ? -9.120 0.007 14.744 1.00 98.00 96 VAL A O 1
ATOM 766 N N . GLN A 1 97 ? -8.094 -1.394 13.326 1.00 97.81 97 GLN A N 1
ATOM 767 C CA . GLN A 1 97 ? -6.923 -1.628 14.175 1.00 97.81 97 GLN A CA 1
ATOM 768 C C . GLN A 1 97 ? -5.630 -1.245 13.463 1.00 97.81 97 GLN A C 1
ATOM 770 O O . GLN A 1 97 ? -5.419 -1.583 12.299 1.00 97.81 97 GLN A O 1
ATOM 775 N N . LEU A 1 98 ? -4.735 -0.557 14.173 1.00 97.62 98 LEU A N 1
ATOM 776 C CA . LEU A 1 98 ? -3.430 -0.182 13.634 1.00 97.62 98 LEU A CA 1
ATOM 777 C C . LEU A 1 98 ? -2.470 -1.374 13.648 1.00 97.62 98 LEU A C 1
ATOM 779 O O . LEU A 1 98 ? -2.397 -2.111 14.629 1.00 97.62 98 LEU A O 1
ATOM 783 N N . THR A 1 99 ? -1.691 -1.532 12.579 1.00 95.56 99 THR A N 1
ATOM 784 C CA . THR A 1 99 ? -0.704 -2.609 12.458 1.00 95.56 99 THR A CA 1
ATOM 785 C C . THR A 1 99 ? 0.641 -2.126 11.924 1.00 95.56 99 THR A C 1
ATOM 787 O O . THR A 1 99 ? 0.702 -1.311 11.008 1.00 95.56 99 THR A O 1
ATOM 790 N N . ASN A 1 100 ? 1.730 -2.678 12.459 1.00 93.25 100 ASN A N 1
ATOM 791 C CA . ASN A 1 100 ? 3.095 -2.492 11.961 1.00 93.25 100 ASN A CA 1
ATOM 792 C C . ASN A 1 100 ? 3.620 -3.719 11.194 1.00 93.25 100 ASN A C 1
ATOM 794 O O . ASN A 1 100 ? 4.826 -3.859 10.997 1.00 93.25 100 ASN A O 1
ATOM 798 N N . TRP A 1 101 ? 2.726 -4.621 10.791 1.00 89.12 101 TRP A N 1
ATOM 799 C CA . TRP A 1 101 ? 3.033 -5.775 9.959 1.00 89.12 101 TRP A CA 1
ATOM 800 C C . TRP A 1 101 ? 2.148 -5.785 8.715 1.00 89.12 101 TRP A C 1
ATOM 802 O O . TRP A 1 101 ? 1.084 -5.171 8.649 1.00 89.12 101 TRP A O 1
ATOM 812 N N . GLY A 1 102 ? 2.598 -6.509 7.698 1.00 88.00 102 GLY A N 1
ATOM 813 C CA . GLY A 1 102 ? 1.896 -6.613 6.432 1.00 88.00 102 GLY A CA 1
ATOM 814 C C . GLY A 1 102 ? 2.754 -7.287 5.376 1.00 88.00 102 GLY A C 1
ATOM 815 O O . GLY A 1 102 ? 3.859 -7.760 5.644 1.00 88.00 102 GLY A O 1
ATOM 816 N N . ALA A 1 103 ? 2.243 -7.324 4.148 1.00 87.62 103 ALA A N 1
ATOM 817 C CA . ALA A 1 103 ? 3.009 -7.845 3.024 1.00 87.62 103 ALA A CA 1
ATOM 818 C C . ALA A 1 103 ? 4.301 -7.032 2.807 1.00 87.62 103 ALA A C 1
ATOM 820 O O . ALA A 1 103 ? 4.363 -5.840 3.093 1.00 87.62 103 ALA A O 1
ATOM 821 N N . VAL A 1 104 ? 5.316 -7.637 2.203 1.00 91.50 104 VAL A N 1
ATOM 822 C CA . VAL A 1 104 ? 6.482 -6.922 1.667 1.00 91.50 104 VAL A CA 1
ATOM 823 C C . VAL A 1 104 ? 6.540 -7.238 0.182 1.00 91.50 104 VAL A C 1
ATOM 825 O O . VAL A 1 104 ? 6.678 -8.399 -0.195 1.00 91.50 104 VAL A O 1
ATOM 828 N N . VAL A 1 105 ? 6.384 -6.226 -0.669 1.00 91.56 105 VAL A N 1
ATOM 829 C CA . VAL A 1 105 ? 6.173 -6.428 -2.110 1.00 91.56 105 VAL A CA 1
ATOM 830 C C . VAL A 1 105 ? 7.427 -6.097 -2.907 1.00 91.56 105 VAL A C 1
ATOM 832 O O . VAL A 1 105 ? 7.921 -4.977 -2.878 1.00 91.56 105 VAL A O 1
ATOM 835 N N . GLN A 1 106 ? 7.905 -7.063 -3.681 1.00 92.44 106 GLN A N 1
ATOM 836 C CA . GLN A 1 106 ? 8.896 -6.843 -4.732 1.00 92.44 106 GLN A CA 1
ATOM 837 C C . GLN A 1 106 ? 8.175 -6.996 -6.071 1.00 92.44 106 GLN A C 1
ATOM 839 O O . GLN A 1 106 ? 7.460 -7.980 -6.263 1.00 92.44 106 GLN A O 1
ATOM 844 N N . ALA A 1 107 ? 8.306 -6.018 -6.964 1.00 91.81 107 ALA A N 1
ATOM 845 C CA . ALA A 1 107 ? 7.555 -5.982 -8.214 1.00 91.81 107 ALA A CA 1
ATOM 846 C C . ALA A 1 107 ? 8.448 -5.625 -9.405 1.00 91.81 107 ALA A C 1
ATOM 848 O O . ALA A 1 107 ? 9.404 -4.862 -9.280 1.00 91.81 107 ALA A O 1
ATOM 849 N N . VAL A 1 108 ? 8.089 -6.155 -10.573 1.00 93.00 108 VAL A N 1
ATOM 850 C CA . VAL A 1 108 ? 8.626 -5.737 -11.869 1.00 93.00 108 VAL A CA 1
ATOM 851 C C . VAL A 1 108 ? 7.446 -5.307 -12.728 1.00 93.00 108 VAL A C 1
ATOM 853 O O . VAL A 1 108 ? 6.540 -6.103 -12.972 1.00 93.00 108 VAL A O 1
ATOM 856 N N . VAL A 1 109 ? 7.443 -4.049 -13.159 1.00 91.06 109 VAL A N 1
ATOM 857 C CA . VAL A 1 109 ? 6.439 -3.503 -14.077 1.00 91.06 109 VAL A CA 1
ATOM 858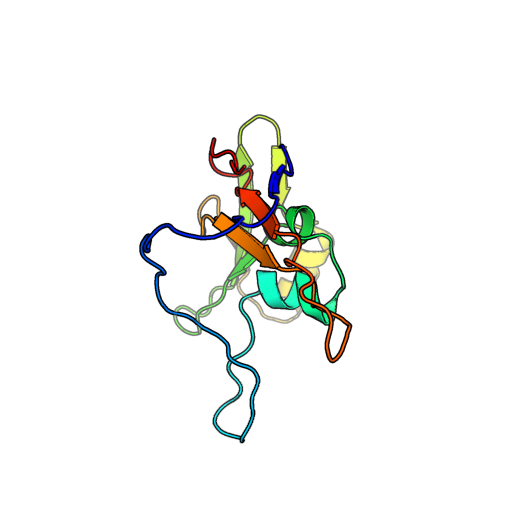 C C . VAL A 1 109 ? 7.034 -3.463 -15.477 1.00 91.06 109 VAL A C 1
ATOM 860 O O . VAL A 1 109 ? 8.174 -3.045 -15.659 1.00 91.06 109 VAL A O 1
ATOM 863 N N . VAL A 1 110 ? 6.273 -3.936 -16.457 1.00 89.94 110 VAL A N 1
ATOM 864 C CA . VAL A 1 110 ? 6.693 -4.018 -17.858 1.00 89.94 110 VAL A CA 1
ATOM 865 C C . VAL A 1 110 ? 5.897 -2.990 -18.642 1.00 89.94 110 VAL A C 1
ATOM 867 O O . VAL A 1 110 ? 4.667 -3.040 -18.622 1.00 89.94 110 VAL A O 1
ATOM 870 N N . ASP A 1 111 ? 6.584 -2.080 -19.329 1.00 84.38 111 ASP A N 1
ATOM 871 C CA . ASP A 1 111 ? 5.901 -1.129 -20.202 1.00 84.38 111 ASP A CA 1
ATOM 872 C C . ASP A 1 111 ? 5.234 -1.876 -21.369 1.00 84.38 111 ASP A C 1
ATOM 874 O O . ASP A 1 111 ? 5.831 -2.805 -21.933 1.00 84.38 111 ASP A O 1
ATOM 878 N N . PRO A 1 112 ? 4.004 -1.493 -21.756 1.00 76.62 112 PRO A N 1
ATOM 879 C CA . PRO A 1 112 ? 3.333 -2.111 -22.886 1.00 76.62 112 PRO A CA 1
ATOM 880 C C . PRO A 1 112 ? 4.135 -1.869 -24.166 1.00 76.62 112 PRO A C 1
ATOM 882 O O . PRO A 1 112 ? 4.549 -0.750 -24.472 1.00 76.62 112 PRO A O 1
ATOM 885 N N . VAL A 1 113 ? 4.331 -2.930 -24.946 1.00 73.94 113 VAL A N 1
ATOM 886 C CA . VAL A 1 113 ? 4.949 -2.830 -26.267 1.00 73.94 113 VAL A CA 1
ATOM 887 C C . VAL A 1 113 ? 3.883 -2.383 -27.263 1.00 73.94 113 VAL A C 1
ATOM 889 O O . VAL A 1 113 ? 3.028 -3.172 -27.660 1.00 73.94 113 VAL A O 1
ATOM 892 N N . ILE A 1 114 ? 3.915 -1.110 -27.655 1.00 62.28 114 ILE A N 1
ATOM 893 C CA . ILE A 1 114 ? 2.989 -0.557 -28.648 1.00 62.28 114 ILE A CA 1
ATOM 894 C C . ILE A 1 114 ? 3.683 -0.574 -30.016 1.00 62.28 114 ILE A C 1
ATOM 896 O O . ILE A 1 114 ? 4.524 0.272 -30.306 1.00 62.28 114 ILE A O 1
ATOM 900 N N . GLY A 1 115 ? 3.359 -1.572 -30.844 1.00 57.31 115 GLY A N 1
ATOM 901 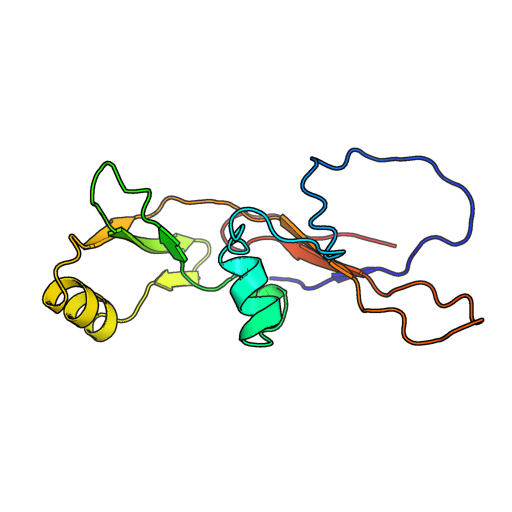C CA . GLY A 1 115 ? 3.829 -1.677 -32.229 1.00 57.31 115 GLY A CA 1
ATOM 902 C C . GLY A 1 115 ? 3.656 -3.081 -32.815 1.00 57.31 115 GLY A C 1
ATOM 903 O O . GLY A 1 115 ? 4.237 -4.043 -32.319 1.00 57.31 115 GLY A O 1
ATOM 904 N N . VAL A 1 116 ? 2.877 -3.212 -33.892 1.00 52.62 116 VAL A N 1
ATOM 905 C CA . VAL A 1 116 ? 2.800 -4.453 -34.679 1.00 52.62 116 VAL A CA 1
ATOM 906 C C . VAL A 1 116 ? 4.013 -4.491 -35.614 1.00 52.62 116 VAL A C 1
ATOM 908 O O . VAL A 1 116 ? 4.167 -3.612 -36.455 1.00 52.62 116 VAL A O 1
ATOM 911 N N . GLY A 1 117 ? 4.885 -5.492 -35.469 1.00 55.47 117 GLY A N 1
ATOM 912 C CA . GLY A 1 117 ? 5.976 -5.749 -36.423 1.00 55.47 117 GLY A CA 1
ATOM 913 C C . GLY A 1 117 ? 7.339 -5.114 -36.113 1.00 55.47 117 GLY A C 1
ATOM 914 O O . GLY A 1 117 ? 8.261 -5.285 -36.907 1.00 55.47 117 GLY A O 1
ATOM 915 N N . GLN A 1 118 ? 7.521 -4.446 -34.968 1.00 52.50 118 GLN A N 1
ATOM 916 C CA . GLN A 1 118 ? 8.852 -4.038 -34.498 1.00 52.50 118 GLN A CA 1
ATOM 917 C C . GLN A 1 118 ? 9.286 -4.871 -33.290 1.00 52.50 118 GLN A C 1
ATOM 919 O O . GLN A 1 118 ? 8.534 -5.051 -32.337 1.00 52.50 118 GLN A O 1
ATOM 924 N N . SER A 1 119 ? 10.523 -5.378 -33.328 1.00 53.59 119 SER A N 1
ATOM 925 C CA . SER A 1 119 ? 11.183 -6.017 -32.185 1.00 53.59 119 SER A CA 1
ATOM 926 C C . SER A 1 119 ? 11.577 -4.949 -31.164 1.00 53.59 119 SER A C 1
ATOM 928 O O . SER A 1 119 ? 12.751 -4.601 -31.034 1.00 53.59 119 SER A O 1
ATOM 930 N N . THR A 1 120 ? 10.606 -4.393 -30.454 1.00 67.19 120 THR A N 1
ATOM 931 C CA . THR A 1 120 ? 10.850 -3.484 -29.338 1.00 67.19 120 THR A CA 1
ATOM 932 C C . THR A 1 120 ? 10.929 -4.301 -28.056 1.00 67.19 120 THR A C 1
ATOM 934 O O . THR A 1 120 ? 9.953 -4.869 -27.572 1.00 67.19 120 THR A O 1
ATOM 937 N N . THR A 1 121 ? 12.139 -4.403 -27.511 1.00 73.38 121 THR A N 1
ATOM 938 C CA . THR A 1 121 ? 12.354 -4.957 -26.176 1.00 73.38 121 THR A CA 1
ATOM 939 C C . THR A 1 121 ? 11.624 -4.067 -25.163 1.00 73.38 121 THR A C 1
ATOM 941 O O . THR A 1 121 ? 11.893 -2.862 -25.146 1.00 73.38 121 THR A O 1
ATOM 944 N N . PRO A 1 122 ? 10.714 -4.606 -24.332 1.00 79.88 122 PRO A N 1
ATOM 945 C CA . PRO A 1 122 ? 10.001 -3.801 -23.351 1.00 79.88 122 PRO A CA 1
ATOM 946 C C . PRO A 1 122 ? 10.964 -3.237 -22.305 1.00 79.88 122 PRO A C 1
ATOM 948 O O . PRO A 1 122 ? 11.952 -3.879 -21.935 1.00 79.88 122 PRO A O 1
ATOM 951 N N . THR A 1 123 ? 10.653 -2.042 -21.806 1.00 86.06 123 THR A N 1
ATOM 952 C CA . THR A 1 123 ? 11.348 -1.488 -20.640 1.00 86.06 123 THR A CA 1
ATOM 953 C C . THR A 1 123 ? 10.786 -2.133 -19.380 1.00 86.06 123 THR A C 1
ATOM 955 O O . THR A 1 123 ? 9.569 -2.259 -19.230 1.00 86.06 123 THR A O 1
ATOM 958 N N . LEU A 1 124 ? 11.678 -2.555 -18.483 1.00 90.31 124 LEU A N 1
ATOM 959 C CA . LEU A 1 124 ? 11.308 -3.135 -17.198 1.00 90.31 124 LEU A CA 1
ATOM 960 C C . LEU A 1 124 ? 11.631 -2.150 -16.076 1.00 90.31 124 LEU A C 1
ATOM 962 O O . LEU A 1 124 ? 12.716 -1.568 -16.034 1.00 90.31 124 LEU A O 1
ATOM 966 N N . HIS A 1 125 ? 10.715 -2.028 -15.127 1.00 90.31 125 HIS A N 1
ATOM 967 C CA . HIS A 1 125 ? 10.854 -1.196 -13.940 1.00 90.31 125 HIS A CA 1
ATOM 968 C C . HIS A 1 125 ? 10.845 -2.092 -12.710 1.00 90.31 125 HIS A C 1
ATOM 970 O O . HIS A 1 125 ? 9.808 -2.646 -12.345 1.00 90.31 125 HIS A O 1
ATOM 976 N N . GLY A 1 126 ? 12.008 -2.260 -12.085 1.00 92.94 126 GLY A N 1
ATOM 977 C CA . GLY A 1 126 ? 12.126 -2.985 -10.823 1.00 92.94 126 GLY A CA 1
ATOM 978 C C . GLY A 1 126 ? 11.777 -2.081 -9.644 1.00 92.94 126 GLY A C 1
ATOM 979 O O . GLY A 1 126 ? 12.256 -0.948 -9.568 1.00 92.94 126 GLY A O 1
ATOM 980 N N . VAL A 1 127 ? 10.969 -2.589 -8.713 1.00 94.31 127 VAL A N 1
ATOM 981 C CA . VAL A 1 127 ? 10.522 -1.873 -7.515 1.00 94.31 127 VAL A CA 1
ATOM 982 C C . VAL A 1 127 ? 10.668 -2.767 -6.288 1.00 94.31 127 VAL A C 1
ATOM 984 O O . VAL A 1 127 ? 10.100 -3.859 -6.224 1.00 94.31 127 VAL A O 1
ATOM 987 N N . SER A 1 128 ? 11.388 -2.263 -5.287 1.00 93.88 128 SER A N 1
ATOM 988 C CA . SER A 1 128 ? 11.501 -2.883 -3.967 1.00 93.88 128 SER A CA 1
ATOM 989 C C . SER A 1 128 ? 10.690 -2.113 -2.933 1.00 93.88 128 SER A C 1
ATOM 991 O O . SER A 1 128 ? 10.736 -0.883 -2.899 1.00 93.88 128 SER A O 1
ATOM 993 N N . ASP A 1 129 ? 9.960 -2.842 -2.084 1.00 93.62 129 ASP A N 1
ATOM 994 C CA . ASP A 1 129 ? 9.228 -2.259 -0.958 1.00 93.62 129 ASP A CA 1
ATOM 995 C C . ASP A 1 129 ? 10.165 -1.476 -0.036 1.00 93.62 129 ASP A C 1
ATOM 997 O O . ASP A 1 129 ? 11.108 -2.079 0.473 1.00 93.62 129 ASP A O 1
ATOM 1001 N N . PRO A 1 130 ? 9.895 -0.196 0.265 1.00 92.56 130 PRO A N 1
ATOM 1002 C CA . PRO A 1 130 ? 10.706 0.564 1.212 1.00 92.56 130 PRO A CA 1
ATOM 1003 C C . PRO A 1 130 ? 10.618 0.036 2.653 1.00 92.56 130 PRO A C 1
ATOM 1005 O O . PRO A 1 130 ? 11.413 0.444 3.491 1.00 92.56 130 PRO A O 1
ATOM 1008 N N . ARG A 1 131 ? 9.682 -0.878 2.956 1.00 91.81 131 ARG A N 1
ATOM 1009 C CA . ARG A 1 131 ? 9.601 -1.541 4.270 1.00 91.81 131 ARG A CA 1
ATOM 1010 C C . ARG A 1 131 ? 10.706 -2.563 4.520 1.00 91.81 131 ARG A C 1
ATOM 1012 O O . ARG A 1 131 ? 10.849 -3.055 5.634 1.00 91.81 131 ARG A O 1
ATOM 1019 N N . LYS A 1 132 ? 11.456 -2.918 3.479 1.00 87.25 132 LYS A N 1
ATOM 1020 C CA . LYS A 1 132 ? 12.581 -3.846 3.534 1.00 87.25 132 LYS A CA 1
ATOM 1021 C C . LYS A 1 132 ? 13.766 -3.198 2.830 1.00 87.25 132 LYS A C 1
ATOM 1023 O O . LYS A 1 132 ? 13.584 -2.549 1.808 1.00 87.25 132 LYS A O 1
ATOM 1028 N N . ASP A 1 133 ? 14.979 -3.450 3.307 1.00 82.88 133 ASP A N 1
ATOM 1029 C CA . ASP A 1 133 ? 16.218 -2.902 2.730 1.00 82.88 133 ASP A CA 1
ATOM 1030 C C . ASP A 1 133 ? 16.618 -3.556 1.386 1.00 82.88 133 ASP A C 1
ATOM 1032 O O . ASP A 1 133 ? 17.788 -3.801 1.101 1.00 82.88 133 ASP A O 1
ATOM 1036 N N . GLY A 1 134 ? 15.633 -3.896 0.548 1.00 85.25 134 GLY A N 1
ATOM 1037 C CA . GLY A 1 134 ? 15.837 -4.429 -0.793 1.00 85.25 134 GLY A CA 1
ATOM 1038 C C . GLY A 1 134 ? 16.101 -3.325 -1.816 1.00 85.25 134 GLY A C 1
ATOM 1039 O O . GLY A 1 134 ? 15.621 -2.197 -1.686 1.00 85.25 134 GLY A O 1
ATOM 1040 N N . ALA A 1 135 ? 16.827 -3.672 -2.875 1.00 89.31 135 ALA A N 1
ATOM 1041 C CA . ALA A 1 135 ? 17.038 -2.803 -4.023 1.00 89.31 135 ALA A CA 1
ATOM 1042 C C . ALA A 1 135 ? 16.828 -3.590 -5.325 1.00 89.31 135 ALA A C 1
ATOM 1044 O O . ALA A 1 135 ? 17.338 -4.708 -5.442 1.00 89.31 135 ALA A O 1
ATOM 1045 N N . PRO A 1 136 ? 16.116 -3.023 -6.314 1.00 91.75 136 PRO A N 1
ATOM 1046 C CA . PRO A 1 136 ? 15.999 -3.639 -7.624 1.00 91.75 136 PRO A CA 1
ATOM 1047 C C . PRO A 1 136 ? 17.337 -3.546 -8.368 1.00 91.75 136 PRO A C 1
ATOM 1049 O O . PRO A 1 136 ? 18.057 -2.551 -8.250 1.00 91.75 136 PRO A O 1
ATOM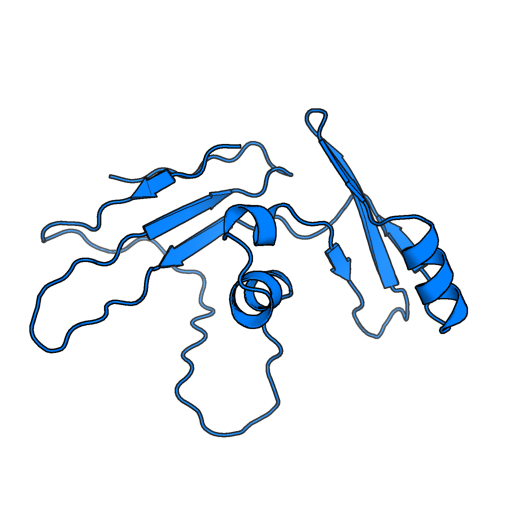 1052 N N . SER A 1 137 ? 17.652 -4.560 -9.170 1.00 91.69 137 SER A N 1
ATOM 1053 C CA . SER A 1 137 ? 18.833 -4.596 -10.034 1.00 91.69 137 SER A CA 1
ATOM 1054 C C . SER A 1 137 ? 18.476 -5.140 -11.414 1.00 91.69 137 SER A C 1
ATOM 1056 O O . SER A 1 137 ? 17.532 -5.916 -11.554 1.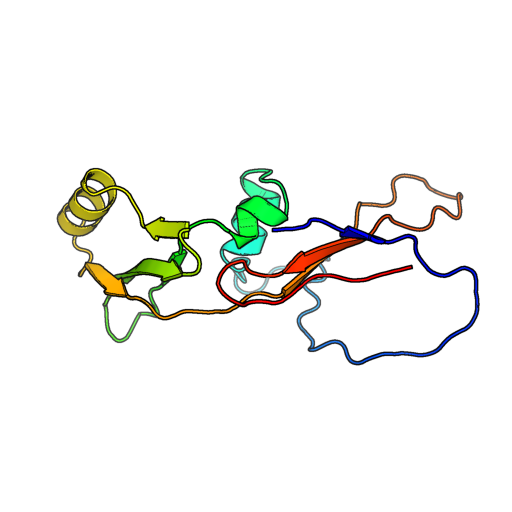00 91.69 137 SER A O 1
ATOM 1058 N N . GLY A 1 138 ? 19.231 -4.725 -12.431 1.00 87.69 138 GLY A N 1
ATOM 1059 C CA . GLY A 1 138 ? 19.075 -5.186 -13.807 1.00 87.69 138 GLY A CA 1
ATOM 1060 C C . GLY A 1 138 ? 20.236 -4.748 -14.694 1.00 87.69 138 GLY A C 1
ATOM 1061 O O . GLY A 1 138 ? 21.090 -3.971 -14.264 1.00 87.69 138 GLY A O 1
ATOM 1062 N N . TRP A 1 139 ? 20.252 -5.271 -15.916 1.00 77.50 139 TRP A N 1
ATOM 1063 C CA . TRP A 1 139 ? 21.188 -4.944 -16.997 1.00 77.50 139 TRP A CA 1
ATOM 1064 C C . TRP A 1 139 ? 20.425 -4.476 -18.236 1.00 77.50 139 TRP A C 1
ATOM 1066 O O . TRP A 1 139 ? 19.178 -4.464 -18.143 1.00 77.50 139 TRP A O 1
#

Sequence (139 aa):
ARLCRMRGPRRGGAWVNVWRHTVSTRHPESIESRPPVRARRLIAYGEPAFDAVANPRLHHQLVPSILYAENWSVGGISFNYSTPLLEDLAAHGHDVQLTNWGAVVQAVVVDPVIGVGQSTTPTLHGVSDPRKDGAPSGW

InterPro domains:
  IPR029055 Nucleophile aminohydrolases, N-terminal [SSF56235] (40-139)
  IPR043137 Gamma-glutamyltranspeptidase, small subunit, C-terminal domain [G3DSA:3.60.20.40] (38-139)

pLDDT: mean 75.39, std 25.36, range [23.05, 98.25]

Secondary structure (DSSP, 8-state):
---EEEEPP-S--------S---------SS--PPPHHHHHHHHS---HHHHHHS--EE--SSS-EEEEEEEEETTEEEE--HHHHHHHHHTT-EEEEES-----EEEEE-----SS---PPEEEEEE-TTTT------